Protein AF-A0A9D8J1S7-F1 (afdb_monomer_lite)

Foldseek 3Di:
DDDDDDDDDDPPPPPVVVVVVVVVPPPDPDPPPPPDPDDLVVLLVVLVVLLVVLVVVVVVPDPDPVVVVVSLVSLVVSLVVLVVLLVVLVVVLVVLVVVLVVLPDADDVPDDHDDPVSVVSNVVSVVSNVVSVVSNVSSVVSNVSSVVVVVD

pLDDT: mean 82.78, std 19.94, range [38.59, 98.31]

Sequence (152 aa):
MPGSGWSNGAGAAIRRFLFALCLAAALLPGTVAADAPEAPAQAVVRWNASLDAAERKLEGGIDDSALLDSLWVEIDQARQEAVVTVEEVTAKSKEIRRLLGALGPKPGAGELPEPADVEAQRRRLEQTLATAESLLKQANLVVERSDGVRVA

Structure (mmCIF, N/CA/C/O backbone):
data_AF-A0A9D8J1S7-F1
#
_entry.id   AF-A0A9D8J1S7-F1
#
loop_
_atom_site.group_PDB
_atom_site.id
_atom_site.type_symbol
_atom_site.label_atom_id
_atom_site.label_alt_id
_atom_site.label_comp_id
_atom_site.label_asym_id
_atom_site.label_entity_id
_atom_site.label_seq_id
_atom_site.pdbx_PDB_ins_code
_atom_site.Cartn_x
_atom_site.Cartn_y
_atom_site.Cartn_z
_atom_site.occupancy
_atom_site.B_iso_or_equiv
_atom_site.auth_seq_id
_atom_site.auth_comp_id
_atom_site.auth_asym_id
_atom_site.auth_atom_id
_atom_site.pdbx_PDB_model_num
ATOM 1 N N . MET A 1 1 ? 68.490 -28.066 60.430 1.00 39.12 1 MET A N 1
ATOM 2 C CA . MET A 1 1 ? 69.010 -27.046 59.488 1.00 39.12 1 MET A CA 1
ATOM 3 C C . MET A 1 1 ? 69.464 -27.747 58.218 1.00 39.12 1 MET A C 1
ATOM 5 O O . MET A 1 1 ? 69.939 -28.866 58.370 1.00 39.12 1 MET A O 1
ATOM 9 N N . PRO A 1 2 ? 69.550 -27.082 57.055 1.00 52.50 2 PRO A N 1
ATOM 10 C CA . PRO A 1 2 ? 68.628 -26.222 56.290 1.00 52.50 2 PRO A CA 1
ATOM 11 C C . PRO A 1 2 ? 68.187 -27.023 55.018 1.00 52.50 2 PRO A C 1
ATOM 13 O O . PRO A 1 2 ? 68.404 -28.222 54.974 1.00 52.50 2 PRO A O 1
ATOM 16 N N . GLY A 1 3 ? 67.540 -26.547 53.956 1.00 38.59 3 GLY A N 1
ATOM 17 C CA . GLY A 1 3 ? 67.254 -25.215 53.460 1.00 38.59 3 GLY A CA 1
ATOM 18 C C . GLY A 1 3 ? 66.397 -25.294 52.187 1.00 38.59 3 GLY A C 1
ATOM 19 O O . GLY A 1 3 ? 66.259 -26.331 51.546 1.00 38.59 3 GLY A O 1
ATOM 20 N N . SER A 1 4 ? 65.811 -24.144 51.891 1.00 56.28 4 SER A N 1
ATOM 21 C CA . SER A 1 4 ? 64.984 -23.742 50.755 1.00 56.28 4 SER A CA 1
ATOM 22 C C . SER A 1 4 ? 65.521 -24.067 49.357 1.00 56.28 4 SER A C 1
ATOM 24 O O . SER A 1 4 ? 66.713 -23.930 49.099 1.00 56.28 4 SER A O 1
ATOM 26 N N . GLY A 1 5 ? 64.596 -24.283 48.417 1.00 46.94 5 GLY A N 1
ATOM 27 C CA . GLY A 1 5 ? 64.844 -24.178 46.980 1.00 46.94 5 GLY A CA 1
ATOM 28 C C . GLY A 1 5 ? 63.545 -23.942 46.212 1.00 46.94 5 GLY A C 1
ATOM 29 O O . GLY A 1 5 ? 62.842 -24.883 45.866 1.00 46.94 5 GLY A O 1
ATOM 30 N N . TRP A 1 6 ? 63.210 -22.673 45.984 1.00 47.03 6 TRP A N 1
ATOM 31 C CA . TRP A 1 6 ? 62.170 -22.255 45.046 1.00 47.03 6 TRP A CA 1
ATOM 32 C C . TRP A 1 6 ? 62.630 -22.543 43.611 1.00 47.03 6 TRP A C 1
ATOM 34 O O . TRP A 1 6 ? 63.760 -22.213 43.264 1.00 47.03 6 TRP A O 1
ATOM 44 N N . SER A 1 7 ? 61.746 -23.035 42.742 1.00 55.62 7 SER A N 1
ATOM 45 C CA . SER A 1 7 ? 61.790 -22.642 41.329 1.00 55.62 7 SER A CA 1
ATOM 46 C C . SER A 1 7 ? 60.405 -22.726 40.690 1.00 55.62 7 SER A C 1
ATOM 48 O O . SER A 1 7 ? 59.728 -23.750 40.683 1.00 55.62 7 SER A O 1
ATOM 50 N N . ASN A 1 8 ? 59.984 -21.561 40.210 1.00 52.81 8 ASN A N 1
ATOM 51 C CA . ASN A 1 8 ? 58.791 -21.304 39.427 1.00 52.81 8 ASN A CA 1
ATOM 52 C C . ASN A 1 8 ? 59.022 -21.775 37.989 1.00 52.81 8 ASN A C 1
ATOM 54 O O . ASN A 1 8 ? 60.066 -21.461 37.419 1.00 52.81 8 ASN A O 1
ATOM 58 N N . GLY A 1 9 ? 58.038 -22.416 37.357 1.00 52.06 9 GLY A N 1
ATOM 59 C CA . GLY A 1 9 ? 58.145 -22.668 35.921 1.00 52.06 9 GLY A CA 1
ATOM 60 C C . GLY A 1 9 ? 57.114 -23.615 35.332 1.00 52.06 9 GLY A C 1
ATOM 61 O O . GLY A 1 9 ? 57.489 -24.681 34.874 1.00 52.06 9 GLY A O 1
ATOM 62 N N . ALA A 1 10 ? 55.834 -23.231 35.290 1.00 48.91 10 ALA A N 1
ATOM 63 C CA . ALA A 1 10 ? 54.884 -23.865 34.356 1.00 48.91 10 ALA A CA 1
ATOM 64 C C . ALA A 1 10 ? 53.614 -23.044 34.044 1.00 48.91 10 ALA A C 1
ATOM 66 O O . ALA A 1 10 ? 52.747 -23.508 33.312 1.00 48.91 10 ALA A O 1
ATOM 67 N N . GLY A 1 11 ? 53.470 -21.813 34.549 1.00 44.31 11 GLY A N 1
ATOM 68 C CA . GLY A 1 11 ? 52.245 -21.013 34.373 1.00 44.31 11 GLY A CA 1
ATOM 69 C C . GLY A 1 11 ? 52.121 -20.244 33.048 1.00 44.31 11 GLY A C 1
ATOM 70 O O . GLY A 1 11 ? 51.184 -19.467 32.888 1.00 44.31 11 GLY A O 1
ATOM 71 N N . ALA A 1 12 ? 53.061 -20.398 32.107 1.00 48.69 12 ALA A N 1
ATOM 72 C CA . ALA A 1 12 ? 53.184 -19.507 30.941 1.00 48.69 12 ALA A CA 1
ATOM 73 C C . ALA A 1 12 ? 52.912 -20.163 29.571 1.00 48.69 12 ALA A C 1
ATOM 75 O O . ALA A 1 12 ? 53.034 -19.492 28.543 1.00 48.69 12 ALA A O 1
ATOM 76 N N . ALA A 1 13 ? 52.541 -21.448 29.532 1.00 49.53 13 ALA A N 1
ATOM 77 C CA . ALA A 1 13 ? 52.288 -22.162 28.274 1.00 49.53 13 ALA A CA 1
ATOM 78 C C . ALA A 1 13 ? 50.796 -22.236 27.892 1.00 49.53 13 ALA A C 1
ATOM 80 O O . ALA A 1 13 ? 50.469 -22.230 26.711 1.00 49.53 13 ALA A O 1
ATOM 81 N N . ILE A 1 14 ? 49.875 -22.211 28.861 1.00 49.28 14 ILE A N 1
ATOM 82 C CA . ILE A 1 14 ? 48.434 -22.425 28.603 1.00 49.28 14 ILE A CA 1
ATOM 83 C C . ILE A 1 14 ? 47.693 -21.122 28.239 1.00 49.28 14 ILE A C 1
ATOM 85 O O . ILE A 1 14 ? 46.600 -21.143 27.684 1.00 49.28 14 ILE A O 1
ATOM 89 N N . ARG A 1 15 ? 48.309 -19.955 28.462 1.00 44.31 15 ARG A N 1
ATOM 90 C CA . ARG A 1 15 ? 47.669 -18.643 28.246 1.00 44.31 15 ARG A CA 1
ATOM 91 C C . ARG A 1 15 ? 47.932 -18.017 26.870 1.00 44.31 15 ARG A C 1
ATOM 93 O O . ARG A 1 15 ? 47.358 -16.981 26.557 1.00 44.31 15 ARG A O 1
ATOM 100 N N . ARG A 1 16 ? 48.785 -18.634 26.041 1.00 47.00 16 ARG A N 1
ATOM 101 C CA . ARG A 1 16 ? 49.137 -18.132 24.697 1.00 47.00 16 ARG A CA 1
ATOM 102 C C . ARG A 1 16 ? 48.279 -18.705 23.568 1.00 47.00 16 ARG A C 1
ATOM 104 O O . ARG A 1 16 ? 48.310 -18.165 22.471 1.00 47.00 16 ARG A O 1
ATOM 111 N N . PHE A 1 17 ? 47.473 -19.733 23.835 1.00 41.19 17 PHE A N 1
ATOM 112 C CA . PHE A 1 17 ? 46.636 -20.362 22.806 1.00 41.19 17 PHE A CA 1
ATOM 113 C C . PHE A 1 17 ? 45.238 -19.730 22.659 1.00 41.19 17 PHE A C 1
ATOM 115 O O . PHE A 1 17 ? 44.581 -19.929 21.646 1.00 41.19 17 PHE A O 1
ATOM 122 N N . LEU A 1 18 ? 44.799 -18.906 23.621 1.00 47.28 18 LEU A N 1
ATOM 123 C CA . LEU A 1 18 ? 43.496 -18.217 23.578 1.00 47.28 18 LEU A CA 1
ATOM 124 C C . LEU A 1 18 ? 43.544 -16.798 22.988 1.00 47.28 18 LEU A C 1
ATOM 126 O O . LEU A 1 18 ? 42.498 -16.202 22.765 1.00 47.28 18 LEU A O 1
ATOM 130 N N . PHE A 1 19 ? 44.731 -16.257 22.699 1.00 42.28 19 PHE A N 1
ATOM 131 C CA . PHE A 1 19 ? 44.860 -14.923 22.092 1.00 42.28 19 PHE A CA 1
ATOM 132 C C . PHE A 1 19 ? 45.046 -14.958 20.567 1.00 42.28 19 PHE A C 1
ATOM 134 O O . PHE A 1 19 ? 44.824 -13.954 19.900 1.00 42.28 19 PHE A O 1
ATOM 141 N N . ALA A 1 20 ? 45.393 -16.119 20.000 1.00 44.16 20 ALA A N 1
ATOM 142 C CA . ALA A 1 20 ? 45.527 -16.295 18.553 1.00 44.16 20 ALA A CA 1
ATOM 143 C C . ALA A 1 20 ? 44.192 -16.606 17.847 1.00 44.16 20 ALA A C 1
ATOM 145 O O . ALA A 1 20 ? 44.104 -16.450 16.634 1.00 44.16 20 ALA A O 1
ATOM 146 N N . LEU A 1 21 ? 43.141 -16.990 18.585 1.00 44.84 21 LEU A N 1
ATOM 147 C CA . LEU A 1 21 ? 41.816 -17.253 18.004 1.00 44.84 21 LEU A CA 1
ATOM 148 C C . LEU A 1 21 ? 40.939 -15.989 17.907 1.00 44.84 21 LEU A C 1
ATOM 150 O O . LEU A 1 21 ? 40.064 -15.919 17.053 1.00 44.84 21 LEU A O 1
ATOM 154 N N . CYS A 1 22 ? 41.208 -14.953 18.711 1.00 41.56 22 CYS A N 1
ATOM 155 C CA . CYS A 1 22 ? 40.471 -13.682 18.641 1.00 41.56 22 CYS A CA 1
ATOM 156 C C . CYS A 1 22 ? 41.023 -12.690 17.604 1.00 41.56 22 CYS A C 1
ATOM 158 O O . CYS A 1 22 ? 40.377 -11.682 17.338 1.00 41.56 22 CYS A O 1
ATOM 160 N N . LEU A 1 23 ? 42.189 -12.952 17.003 1.00 45.12 23 LEU A N 1
ATOM 161 C CA . LEU A 1 23 ? 42.816 -12.028 16.046 1.00 45.12 23 LEU A CA 1
ATOM 162 C C . LEU A 1 23 ? 42.654 -12.448 14.573 1.00 45.12 23 LEU A C 1
ATOM 164 O O . LEU A 1 23 ? 43.172 -11.779 13.687 1.00 45.12 23 LEU A O 1
ATOM 168 N N . ALA A 1 24 ? 41.911 -13.526 14.307 1.00 43.06 24 ALA A N 1
ATOM 169 C CA . ALA A 1 24 ? 41.586 -13.994 12.955 1.00 43.06 24 ALA A CA 1
ATOM 170 C C . ALA A 1 24 ? 40.142 -13.663 12.519 1.00 43.06 24 ALA A C 1
ATOM 172 O O . ALA A 1 24 ? 39.713 -14.087 11.452 1.00 43.06 24 ALA A O 1
ATOM 173 N N . ALA A 1 25 ? 39.391 -12.893 13.317 1.00 46.56 25 ALA A N 1
ATOM 174 C CA . ALA A 1 25 ? 38.015 -12.484 13.006 1.00 46.56 25 ALA A CA 1
ATOM 175 C C . ALA A 1 25 ? 37.898 -11.041 12.461 1.00 46.56 25 ALA A C 1
ATOM 177 O O . ALA A 1 25 ? 36.794 -10.526 12.322 1.00 46.56 25 ALA A O 1
ATOM 178 N N . ALA A 1 26 ? 39.018 -10.377 12.150 1.00 48.03 26 ALA A N 1
ATOM 179 C CA . ALA A 1 26 ? 39.052 -8.970 11.726 1.00 48.03 26 ALA A CA 1
ATOM 180 C C . ALA A 1 26 ? 39.205 -8.762 10.202 1.00 48.03 26 ALA A C 1
ATOM 182 O O . ALA A 1 26 ? 39.577 -7.677 9.765 1.00 48.03 26 ALA A O 1
ATOM 183 N N . LEU A 1 27 ? 38.936 -9.788 9.387 1.00 50.66 27 LEU A N 1
ATOM 184 C CA . LEU A 1 27 ? 39.058 -9.740 7.920 1.00 50.66 27 LEU A CA 1
ATOM 185 C C . LEU A 1 27 ? 37.830 -10.339 7.212 1.00 50.66 27 LEU A C 1
ATOM 187 O O . LEU A 1 27 ? 37.958 -11.022 6.200 1.00 50.66 27 LEU A O 1
ATOM 191 N N . LEU A 1 28 ? 36.628 -10.076 7.733 1.00 44.66 28 LEU A N 1
ATOM 192 C CA . LEU A 1 28 ? 35.395 -10.258 6.965 1.00 44.66 28 LEU A CA 1
ATOM 193 C C . LEU A 1 28 ? 34.997 -8.908 6.345 1.00 44.66 28 LEU A C 1
ATOM 195 O O . LEU A 1 28 ? 34.495 -8.038 7.060 1.00 44.66 28 LEU A O 1
ATOM 199 N N . PRO A 1 29 ? 35.244 -8.690 5.041 1.00 50.41 29 PRO A N 1
ATOM 200 C CA . PRO A 1 29 ? 34.638 -7.587 4.318 1.00 50.41 29 PRO A CA 1
ATOM 201 C C . PRO A 1 29 ? 33.136 -7.855 4.178 1.00 50.41 29 PRO A C 1
ATOM 203 O O . PRO A 1 29 ? 32.726 -8.935 3.762 1.00 50.41 29 PRO A O 1
ATOM 206 N N . GLY A 1 30 ? 32.326 -6.851 4.503 1.00 48.91 30 GLY A N 1
ATOM 207 C CA . GLY A 1 30 ? 30.902 -6.843 4.189 1.00 48.91 30 GLY A CA 1
ATOM 208 C C . GLY A 1 30 ? 30.031 -7.492 5.255 1.00 48.91 30 GLY A C 1
ATOM 209 O O . GLY A 1 30 ? 29.531 -8.601 5.092 1.00 48.91 30 GLY A O 1
ATOM 210 N N . THR A 1 31 ? 29.713 -6.732 6.300 1.00 48.03 31 THR A N 1
ATOM 211 C CA . THR A 1 31 ? 28.351 -6.806 6.822 1.00 48.03 31 THR A CA 1
ATOM 212 C C . THR A 1 31 ? 27.433 -6.371 5.680 1.00 48.03 31 THR A C 1
ATOM 214 O O . THR A 1 31 ? 27.275 -5.175 5.436 1.00 48.03 31 THR A O 1
ATOM 217 N N . VAL A 1 32 ? 26.885 -7.328 4.930 1.00 52.19 32 VAL A N 1
ATOM 218 C CA . VAL A 1 32 ? 25.654 -7.105 4.169 1.00 52.19 32 VAL A CA 1
ATOM 219 C C . VAL A 1 32 ? 24.633 -6.658 5.204 1.00 52.19 32 VAL A C 1
ATOM 221 O O . VAL A 1 32 ? 24.162 -7.460 6.010 1.00 52.19 32 VAL A O 1
ATOM 224 N N . ALA A 1 33 ? 24.390 -5.350 5.269 1.00 48.91 33 ALA A N 1
ATOM 225 C CA . ALA A 1 33 ? 23.229 -4.840 5.961 1.00 48.91 33 ALA A CA 1
ATOM 226 C C . ALA A 1 33 ? 22.050 -5.500 5.250 1.00 48.91 33 ALA A C 1
ATOM 228 O O . ALA A 1 33 ? 21.830 -5.249 4.069 1.00 48.91 33 ALA A O 1
ATOM 229 N N . ALA A 1 34 ? 21.386 -6.441 5.920 1.00 53.03 34 ALA A N 1
ATOM 230 C CA . ALA A 1 34 ? 20.116 -6.941 5.434 1.00 53.03 34 ALA A CA 1
ATOM 231 C C . ALA A 1 34 ? 19.223 -5.708 5.289 1.00 53.03 34 ALA A C 1
ATOM 233 O O . ALA A 1 34 ? 18.962 -5.041 6.294 1.00 53.03 34 ALA A O 1
ATOM 234 N N . ASP A 1 35 ? 18.861 -5.361 4.052 1.00 59.69 35 ASP A N 1
ATOM 235 C CA . ASP A 1 35 ? 17.956 -4.252 3.789 1.00 59.69 35 ASP A CA 1
ATOM 236 C C . ASP A 1 35 ? 16.714 -4.473 4.649 1.00 59.69 35 ASP A C 1
ATOM 238 O O . ASP A 1 35 ? 16.032 -5.499 4.555 1.00 59.69 35 ASP A O 1
ATOM 242 N N . ALA A 1 36 ? 16.483 -3.548 5.582 1.00 69.12 36 ALA A N 1
ATOM 243 C CA . ALA A 1 36 ? 15.271 -3.572 6.373 1.00 69.12 36 ALA A CA 1
ATOM 244 C C . ALA A 1 36 ? 14.084 -3.499 5.400 1.00 69.12 36 ALA A C 1
ATOM 246 O O . ALA A 1 36 ? 14.168 -2.761 4.415 1.00 69.12 36 ALA A O 1
ATOM 247 N N . PRO A 1 37 ? 12.991 -4.243 5.649 1.00 71.31 37 PRO A N 1
ATOM 248 C CA . PRO A 1 37 ? 11.846 -4.236 4.753 1.00 71.31 37 PRO A CA 1
ATOM 249 C C . PRO A 1 37 ? 11.370 -2.799 4.522 1.00 71.31 37 PRO A C 1
ATOM 251 O O .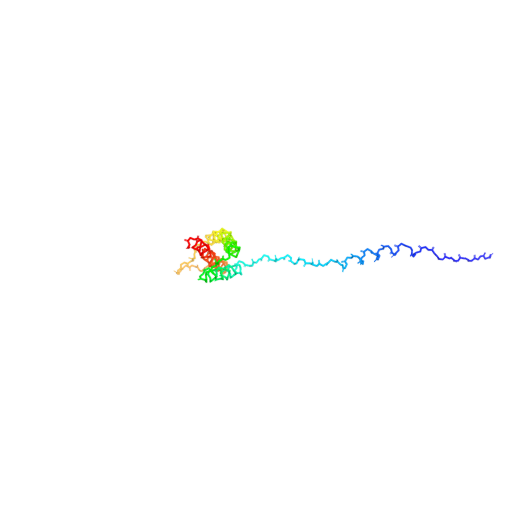 PRO A 1 37 ? 11.096 -2.062 5.474 1.00 71.31 37 PRO A O 1
ATOM 254 N N . GLU A 1 38 ? 11.323 -2.409 3.247 1.00 83.19 38 GLU A N 1
ATOM 255 C CA . GLU A 1 38 ? 10.915 -1.078 2.806 1.00 83.19 38 GLU A CA 1
ATOM 256 C C . GLU A 1 38 ? 9.502 -0.766 3.322 1.00 83.19 38 GLU A C 1
ATOM 258 O O . GLU A 1 38 ? 8.598 -1.607 3.288 1.00 83.19 38 GLU A O 1
ATOM 263 N N . ALA A 1 39 ? 9.289 0.456 3.818 1.00 86.88 39 ALA A N 1
ATOM 264 C CA . ALA A 1 39 ? 7.954 0.875 4.225 1.00 86.88 39 ALA A CA 1
ATOM 265 C C . ALA A 1 39 ? 7.038 0.951 2.985 1.00 86.88 39 ALA A C 1
ATOM 267 O O . ALA A 1 39 ? 7.448 1.531 1.980 1.00 86.88 39 ALA A O 1
ATOM 268 N N . PRO A 1 40 ? 5.773 0.494 3.042 1.00 85.62 40 PRO A N 1
ATOM 269 C CA . PRO A 1 40 ? 4.916 0.427 1.851 1.00 85.62 40 PRO A CA 1
ATOM 270 C C . PRO A 1 40 ? 4.744 1.756 1.101 1.00 85.62 40 PRO A C 1
ATOM 272 O O . PRO A 1 40 ? 4.644 1.782 -0.120 1.00 85.62 40 PRO A O 1
ATOM 275 N N . ALA A 1 41 ? 4.746 2.881 1.823 1.00 87.62 41 ALA A N 1
ATOM 276 C CA . ALA A 1 41 ? 4.676 4.206 1.209 1.00 87.62 41 ALA A CA 1
ATOM 277 C C . ALA A 1 41 ? 5.930 4.556 0.383 1.00 87.62 41 ALA A C 1
ATOM 279 O O . ALA A 1 41 ? 5.820 5.254 -0.618 1.00 87.62 41 ALA A O 1
ATOM 280 N N . GLN A 1 42 ? 7.110 4.078 0.787 1.00 91.38 42 GLN A N 1
ATOM 281 C CA . GLN A 1 42 ? 8.356 4.273 0.039 1.00 91.38 42 GLN A CA 1
ATOM 282 C C . GLN A 1 42 ? 8.369 3.399 -1.217 1.00 91.38 42 GLN A C 1
ATOM 284 O O . GLN A 1 42 ? 8.680 3.904 -2.295 1.00 91.38 42 GLN A O 1
ATOM 289 N N . ALA A 1 43 ? 7.882 2.158 -1.099 1.00 91.69 43 ALA A N 1
ATOM 290 C CA . ALA A 1 43 ? 7.776 1.241 -2.229 1.00 91.69 43 ALA A CA 1
ATOM 291 C C . ALA A 1 43 ? 6.917 1.836 -3.356 1.00 91.69 43 ALA A C 1
ATOM 293 O O . ALA A 1 43 ? 7.323 1.845 -4.513 1.00 91.69 43 ALA A O 1
ATOM 294 N N . VAL A 1 44 ? 5.789 2.469 -3.013 1.00 92.25 44 VAL A N 1
ATOM 295 C CA . VAL A 1 44 ? 4.947 3.185 -3.986 1.00 92.25 44 VAL A CA 1
ATOM 296 C C . VAL A 1 44 ? 5.683 4.330 -4.683 1.00 92.25 44 VAL A C 1
ATOM 298 O O . VAL A 1 44 ? 5.525 4.512 -5.891 1.00 92.25 44 VAL A O 1
ATOM 301 N N . VAL A 1 45 ? 6.475 5.119 -3.954 1.00 93.62 45 VAL A N 1
ATOM 302 C CA . VAL A 1 45 ? 7.268 6.203 -4.557 1.00 93.62 45 VAL A CA 1
ATOM 303 C C . VAL A 1 45 ? 8.280 5.625 -5.545 1.00 93.62 45 VAL A C 1
ATOM 305 O O . VAL A 1 45 ? 8.395 6.127 -6.664 1.00 93.62 45 VAL A O 1
ATOM 308 N N . ARG A 1 46 ? 8.962 4.539 -5.168 1.00 95.00 46 ARG A N 1
ATOM 309 C CA . ARG A 1 46 ? 9.909 3.831 -6.034 1.00 95.00 46 ARG A CA 1
ATOM 310 C C . ARG A 1 46 ? 9.234 3.274 -7.287 1.00 95.00 46 ARG A C 1
ATOM 312 O O . ARG A 1 46 ? 9.753 3.489 -8.379 1.00 95.00 46 ARG A O 1
ATOM 319 N N . TRP A 1 47 ? 8.088 2.605 -7.162 1.00 95.75 47 TRP A N 1
ATOM 320 C CA . TRP A 1 47 ? 7.364 2.056 -8.314 1.00 95.75 47 TRP A CA 1
ATOM 321 C C . TRP A 1 47 ? 6.933 3.144 -9.289 1.00 95.75 47 TRP A C 1
ATOM 323 O O . TRP A 1 47 ? 7.164 3.007 -10.484 1.00 95.75 47 TRP A O 1
ATOM 333 N N . ASN A 1 48 ? 6.372 4.249 -8.788 1.00 93.62 48 ASN A N 1
ATOM 334 C CA . ASN A 1 48 ? 5.985 5.367 -9.648 1.00 93.62 48 ASN A CA 1
ATOM 335 C C . ASN A 1 48 ? 7.194 5.974 -10.363 1.00 93.62 48 ASN A C 1
ATOM 337 O O . ASN A 1 48 ? 7.121 6.224 -11.559 1.00 93.62 48 ASN A O 1
ATOM 341 N N . ALA A 1 49 ? 8.318 6.156 -9.667 1.00 93.81 49 ALA A N 1
ATOM 342 C CA . ALA A 1 49 ? 9.536 6.666 -10.291 1.00 93.81 49 ALA A CA 1
ATOM 343 C C . ALA A 1 49 ? 10.091 5.714 -11.367 1.00 93.81 49 ALA 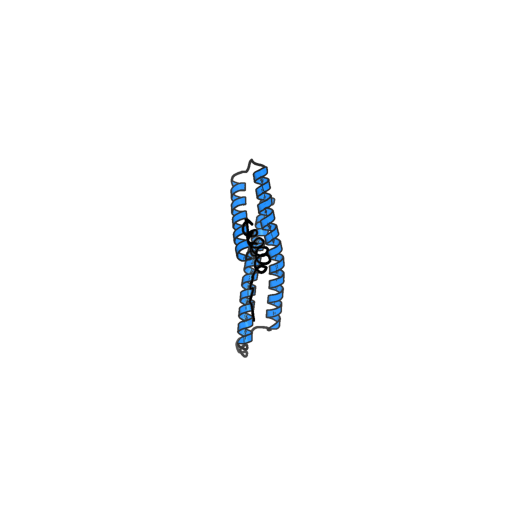A C 1
ATOM 345 O O . ALA A 1 49 ? 10.563 6.178 -12.404 1.00 93.81 49 ALA A O 1
ATOM 346 N N . SER A 1 50 ? 10.026 4.399 -11.134 1.00 91.56 50 SER A N 1
ATOM 347 C CA . SER A 1 50 ? 10.433 3.382 -12.110 1.00 91.56 50 SER A CA 1
ATOM 348 C C . SER A 1 50 ? 9.523 3.394 -13.340 1.00 91.56 50 SER A C 1
ATOM 350 O O . SER A 1 50 ? 10.031 3.453 -14.458 1.00 91.56 50 SER A O 1
ATOM 352 N N . LEU A 1 51 ? 8.202 3.454 -13.148 1.00 93.94 51 LEU A N 1
ATOM 353 C CA . LEU A 1 51 ? 7.238 3.552 -14.246 1.00 93.94 51 LEU A CA 1
ATOM 354 C C . LEU A 1 51 ? 7.402 4.844 -15.048 1.00 93.94 51 LEU A C 1
ATOM 356 O O . LEU A 1 51 ? 7.510 4.782 -16.267 1.00 93.94 51 LEU A O 1
ATOM 360 N N . ASP A 1 52 ? 7.526 5.996 -14.385 1.00 94.19 52 ASP A N 1
ATOM 361 C CA . ASP A 1 52 ? 7.768 7.280 -15.052 1.00 94.19 52 ASP A CA 1
ATOM 362 C C . ASP A 1 52 ? 9.062 7.252 -15.884 1.00 94.19 52 ASP A C 1
ATOM 364 O O . ASP A 1 52 ? 9.142 7.842 -16.962 1.00 94.19 52 ASP A O 1
ATOM 368 N N . ALA A 1 53 ? 10.112 6.601 -15.377 1.00 91.38 53 ALA A N 1
ATOM 369 C CA . ALA A 1 53 ? 11.373 6.468 -16.094 1.00 91.38 53 ALA A CA 1
ATOM 370 C C . ALA A 1 53 ? 11.257 5.514 -17.291 1.00 91.38 53 ALA A C 1
ATOM 372 O O . ALA A 1 53 ? 11.839 5.796 -18.341 1.00 91.38 53 ALA A O 1
ATOM 373 N N . ALA A 1 54 ? 10.527 4.407 -17.146 1.00 90.94 54 ALA A N 1
ATOM 374 C CA . ALA A 1 54 ? 10.316 3.436 -18.211 1.00 90.94 54 ALA A CA 1
ATOM 375 C C . ALA A 1 54 ? 9.442 4.010 -19.336 1.00 90.94 54 ALA A C 1
ATOM 377 O O . ALA A 1 54 ? 9.835 3.939 -20.498 1.00 90.94 54 ALA A O 1
ATOM 378 N N . GLU A 1 55 ? 8.333 4.672 -18.999 1.00 91.19 55 GLU A N 1
ATOM 379 C CA . GLU A 1 55 ? 7.442 5.343 -19.956 1.00 91.19 55 GLU A CA 1
ATOM 380 C C . GLU A 1 55 ? 8.204 6.376 -20.799 1.00 91.19 55 GLU A C 1
ATOM 382 O O . GLU A 1 55 ? 8.166 6.319 -22.025 1.00 91.19 55 GLU A O 1
ATOM 387 N N . ARG A 1 56 ? 9.008 7.248 -20.171 1.00 91.75 56 ARG A N 1
ATOM 388 C CA . ARG A 1 56 ? 9.821 8.239 -20.907 1.00 91.75 56 ARG A CA 1
ATOM 389 C C . ARG A 1 56 ? 10.831 7.605 -21.861 1.00 91.75 56 ARG A C 1
ATOM 391 O O . ARG A 1 56 ? 11.114 8.166 -22.916 1.00 91.75 56 ARG A O 1
ATOM 398 N N . LYS A 1 57 ? 11.426 6.471 -21.480 1.00 90.75 57 LYS A N 1
ATOM 399 C CA . LYS A 1 57 ? 12.368 5.753 -22.350 1.00 90.75 57 LYS A CA 1
ATOM 400 C C . LYS A 1 57 ? 11.641 5.139 -23.545 1.00 90.75 57 LYS A C 1
ATOM 402 O O . LYS A 1 57 ? 12.156 5.219 -24.653 1.00 90.75 57 LYS A O 1
ATOM 407 N N . LEU A 1 58 ? 10.453 4.575 -23.327 1.00 89.75 58 LEU A N 1
ATOM 408 C CA . LEU A 1 58 ? 9.623 3.997 -24.385 1.00 89.75 58 LEU A CA 1
ATOM 409 C C . LEU A 1 58 ? 9.136 5.066 -25.375 1.00 89.75 58 LEU A C 1
ATOM 411 O O . LEU A 1 58 ? 9.240 4.863 -26.581 1.00 89.75 58 LEU A O 1
ATOM 415 N N . GLU A 1 59 ? 8.699 6.231 -24.888 1.00 90.06 59 GLU A N 1
ATOM 416 C CA . GLU A 1 59 ? 8.315 7.378 -25.729 1.00 90.06 59 GLU A CA 1
ATOM 417 C C . GLU A 1 59 ? 9.470 7.893 -26.601 1.00 90.06 59 GLU A C 1
ATOM 419 O O . GLU A 1 59 ? 9.252 8.358 -27.719 1.00 90.06 59 GLU A O 1
ATOM 424 N N . GLY A 1 60 ? 10.706 7.803 -26.099 1.00 89.00 60 GLY A N 1
ATOM 425 C CA . GLY A 1 60 ? 11.913 8.195 -26.827 1.00 89.00 60 GLY A CA 1
ATOM 426 C C . GLY A 1 60 ? 12.298 7.256 -27.975 1.00 89.00 60 GLY A C 1
ATOM 427 O O . GLY A 1 60 ? 13.152 7.628 -28.780 1.00 89.00 60 GLY A O 1
ATOM 428 N N . GLY A 1 61 ? 11.671 6.079 -28.066 1.00 85.88 61 GLY A N 1
ATOM 429 C CA . GLY A 1 61 ? 12.041 5.014 -28.994 1.00 85.88 61 GLY A CA 1
ATOM 430 C C . GLY A 1 61 ? 13.266 4.236 -28.509 1.00 85.88 61 GLY A C 1
ATOM 431 O O . GLY A 1 61 ? 14.293 4.812 -28.145 1.00 85.88 61 GLY A O 1
ATOM 432 N N . ILE A 1 62 ? 13.160 2.906 -28.495 1.00 88.94 62 ILE A N 1
ATOM 433 C CA . ILE A 1 62 ? 14.232 2.009 -28.056 1.00 88.94 62 ILE A CA 1
ATOM 434 C C . ILE A 1 62 ? 14.541 1.021 -29.174 1.00 88.94 62 ILE A C 1
ATOM 436 O O . ILE A 1 62 ? 13.751 0.122 -29.448 1.00 88.94 62 ILE A O 1
ATOM 440 N N . ASP A 1 63 ? 15.719 1.171 -29.775 1.00 90.38 63 ASP A N 1
ATOM 441 C CA . ASP A 1 63 ? 16.209 0.266 -30.823 1.00 90.38 63 ASP A CA 1
ATOM 442 C C . ASP A 1 63 ? 17.000 -0.926 -30.249 1.00 90.38 63 ASP A C 1
ATOM 444 O O . ASP A 1 63 ? 17.226 -1.927 -30.929 1.00 90.38 63 ASP A O 1
ATOM 448 N N . ASP A 1 64 ? 17.433 -0.824 -28.989 1.00 94.44 64 ASP A N 1
ATOM 449 C CA . ASP A 1 64 ? 18.176 -1.869 -28.286 1.00 94.44 64 ASP A CA 1
ATOM 450 C C . ASP A 1 64 ? 17.212 -2.845 -27.597 1.00 94.44 64 ASP A C 1
ATOM 452 O O . ASP A 1 64 ? 16.576 -2.521 -26.589 1.00 94.44 64 ASP A O 1
ATOM 456 N N . SER A 1 65 ? 17.132 -4.069 -28.122 1.00 91.06 65 SER A N 1
ATOM 457 C CA . SER A 1 65 ? 16.263 -5.115 -27.581 1.00 91.06 65 SER A CA 1
ATOM 458 C C . SER A 1 65 ? 16.622 -5.518 -26.149 1.00 91.06 65 SER A C 1
ATOM 460 O O . SER A 1 65 ? 15.728 -5.825 -25.371 1.00 91.06 65 SER A O 1
ATOM 462 N N . ALA A 1 66 ? 17.904 -5.493 -25.769 1.00 93.44 66 ALA A N 1
ATOM 463 C CA . ALA A 1 66 ? 18.316 -5.841 -24.410 1.00 93.44 66 ALA A CA 1
ATOM 464 C C . ALA A 1 66 ? 17.895 -4.757 -23.409 1.00 93.44 66 ALA A C 1
ATOM 466 O O . ALA A 1 66 ? 17.477 -5.066 -22.290 1.00 93.44 66 ALA A O 1
ATOM 467 N N . LEU A 1 67 ? 17.960 -3.486 -23.820 1.00 91.19 67 LEU A N 1
ATOM 468 C CA . LEU A 1 67 ? 17.433 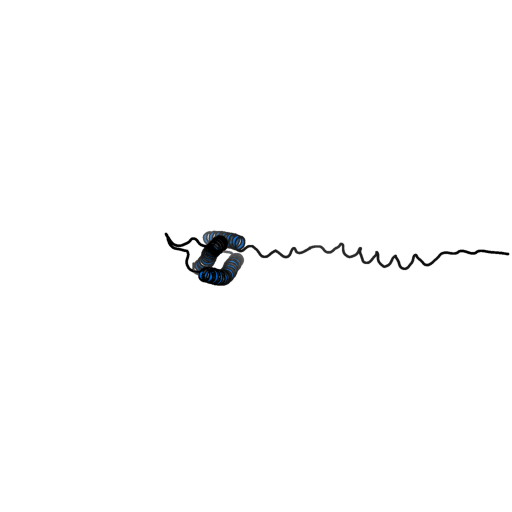-2.384 -23.021 1.00 91.19 67 LEU A CA 1
ATOM 469 C C . LEU A 1 67 ? 15.912 -2.500 -22.875 1.00 91.19 67 LEU A C 1
ATOM 471 O O . LEU A 1 67 ? 15.398 -2.353 -21.767 1.00 91.19 67 LEU A O 1
ATOM 475 N N . LEU A 1 68 ? 15.204 -2.806 -23.961 1.00 93.06 68 LEU A N 1
ATOM 476 C CA . LEU A 1 68 ? 13.758 -3.008 -23.934 1.00 93.06 68 LEU A CA 1
ATOM 477 C C . LEU A 1 68 ? 13.358 -4.151 -22.985 1.00 93.06 68 LEU A C 1
ATOM 479 O O . LEU A 1 68 ? 12.507 -3.954 -22.119 1.00 93.06 68 LEU A O 1
ATOM 483 N N . ASP A 1 69 ? 14.024 -5.304 -23.077 1.00 93.56 69 ASP A N 1
ATOM 484 C CA . ASP A 1 69 ? 13.794 -6.443 -22.183 1.00 93.56 69 ASP A CA 1
ATOM 485 C C . ASP A 1 69 ? 14.032 -6.069 -20.713 1.00 93.56 69 ASP A C 1
ATOM 487 O O . ASP A 1 69 ? 13.245 -6.436 -19.840 1.00 93.56 69 ASP A O 1
ATOM 491 N N . SER A 1 70 ? 15.082 -5.290 -20.427 1.00 92.75 70 SER A N 1
ATOM 492 C CA . SER A 1 70 ? 15.369 -4.835 -19.062 1.00 92.75 70 SER A CA 1
ATOM 493 C C . SER A 1 70 ? 14.266 -3.938 -18.490 1.00 92.75 70 SER A C 1
ATOM 495 O O . SER A 1 70 ? 13.898 -4.089 -17.326 1.00 92.75 70 SER A O 1
ATOM 497 N N . LEU A 1 71 ? 13.668 -3.068 -19.312 1.00 93.56 71 LEU A N 1
ATOM 498 C CA . LEU A 1 71 ? 12.549 -2.227 -18.884 1.00 93.56 71 LEU A CA 1
ATOM 499 C C . LEU A 1 71 ? 11.299 -3.050 -18.605 1.00 93.56 71 LEU A C 1
ATOM 501 O O . LEU A 1 71 ? 10.592 -2.769 -17.639 1.00 93.56 71 LEU A O 1
ATOM 505 N N . TRP A 1 72 ? 11.042 -4.090 -19.399 1.00 94.75 72 TRP A N 1
ATOM 506 C CA . TRP A 1 72 ? 9.927 -4.990 -19.128 1.00 94.75 72 TRP A CA 1
ATOM 507 C C . TRP A 1 72 ? 10.089 -5.736 -17.811 1.00 94.75 72 TRP A C 1
ATOM 509 O O . TRP A 1 72 ? 9.109 -5.880 -17.082 1.00 94.75 72 TRP A O 1
ATOM 519 N N . VAL A 1 73 ? 11.312 -6.142 -17.467 1.00 94.88 73 VAL A N 1
ATOM 520 C CA . VAL A 1 73 ? 11.608 -6.736 -16.158 1.00 94.88 73 VAL A CA 1
ATOM 521 C C . VAL A 1 73 ? 11.346 -5.739 -15.024 1.00 94.88 73 VAL A C 1
ATOM 523 O O . VAL A 1 73 ? 10.706 -6.106 -14.040 1.00 94.88 73 VAL A O 1
ATOM 526 N N . GLU A 1 74 ? 11.778 -4.482 -15.160 1.00 93.56 74 GLU A N 1
ATOM 527 C CA . GLU A 1 74 ? 11.529 -3.437 -14.152 1.00 93.56 74 GLU A CA 1
ATOM 528 C C . GLU A 1 74 ? 10.025 -3.164 -13.959 1.00 93.56 74 GLU A C 1
ATOM 530 O O . GLU A 1 74 ? 9.536 -3.125 -12.825 1.00 93.56 74 GLU A O 1
ATOM 535 N N . ILE A 1 75 ? 9.272 -3.035 -15.058 1.00 95.19 75 ILE A N 1
ATOM 536 C CA . ILE A 1 75 ? 7.817 -2.812 -15.037 1.00 95.19 75 ILE A CA 1
ATOM 537 C C . ILE A 1 75 ? 7.091 -4.000 -14.394 1.00 95.19 75 ILE A C 1
ATOM 539 O O . ILE A 1 75 ? 6.201 -3.801 -13.560 1.00 95.19 75 ILE A O 1
ATOM 543 N N . ASP A 1 76 ? 7.470 -5.229 -14.752 1.00 95.56 76 ASP A N 1
ATOM 544 C CA . ASP A 1 76 ? 6.887 -6.449 -14.190 1.00 95.56 76 ASP A CA 1
ATOM 545 C C . ASP A 1 76 ? 7.173 -6.583 -12.699 1.00 95.56 76 ASP A C 1
ATOM 547 O O . ASP A 1 76 ? 6.296 -6.998 -11.938 1.00 95.56 76 ASP A O 1
ATOM 551 N N . GLN A 1 77 ? 8.380 -6.222 -12.268 1.00 94.88 77 GLN A N 1
ATOM 552 C CA . GLN A 1 77 ? 8.742 -6.241 -10.860 1.00 94.88 77 GLN A CA 1
ATOM 553 C C . GLN A 1 77 ? 7.884 -5.246 -10.067 1.00 94.88 77 GLN A C 1
ATOM 555 O O . GLN A 1 77 ? 7.263 -5.633 -9.075 1.00 94.88 77 GLN A O 1
ATOM 560 N N . ALA A 1 78 ? 7.779 -3.994 -10.525 1.00 94.69 78 ALA A N 1
ATOM 561 C CA . ALA A 1 78 ? 6.935 -2.985 -9.882 1.00 94.69 78 ALA A CA 1
ATOM 562 C C . ALA A 1 78 ? 5.467 -3.437 -9.805 1.00 94.69 78 ALA A C 1
ATOM 564 O O . ALA A 1 78 ? 4.818 -3.301 -8.766 1.00 94.69 78 ALA A O 1
ATOM 565 N N . ARG A 1 79 ? 4.961 -4.054 -10.878 1.00 96.81 79 ARG A N 1
ATOM 566 C CA . ARG A 1 79 ? 3.612 -4.623 -10.931 1.00 96.81 79 ARG A CA 1
ATOM 567 C C . ARG A 1 79 ? 3.408 -5.727 -9.897 1.00 96.81 79 ARG A C 1
ATOM 569 O O . ARG A 1 79 ? 2.407 -5.715 -9.185 1.00 96.81 79 ARG A O 1
ATOM 576 N N . GLN A 1 80 ? 4.314 -6.701 -9.829 1.00 96.69 80 GLN A N 1
ATOM 577 C CA . GLN A 1 80 ? 4.198 -7.836 -8.907 1.00 96.69 80 GLN A CA 1
ATOM 578 C C . GLN A 1 80 ? 4.213 -7.373 -7.449 1.00 96.69 80 GLN A C 1
ATOM 580 O O . GLN A 1 80 ? 3.363 -7.787 -6.661 1.00 96.69 80 GLN A O 1
ATOM 585 N N . GLU A 1 81 ? 5.128 -6.470 -7.103 1.00 95.38 81 GLU A N 1
ATOM 586 C CA . GLU A 1 81 ? 5.218 -5.904 -5.757 1.00 95.38 81 GLU A CA 1
ATOM 587 C C . GLU A 1 81 ? 3.951 -5.104 -5.387 1.00 95.38 81 GLU A C 1
ATOM 589 O O . GLU A 1 81 ? 3.440 -5.213 -4.264 1.00 95.38 81 GLU A O 1
ATOM 594 N N . ALA A 1 82 ? 3.380 -4.367 -6.347 1.00 96.25 82 ALA A N 1
ATOM 595 C CA . ALA A 1 82 ? 2.115 -3.665 -6.165 1.00 96.25 82 ALA A CA 1
ATOM 596 C C . ALA A 1 82 ? 0.932 -4.628 -5.965 1.00 96.25 82 ALA A C 1
ATOM 598 O O . ALA A 1 82 ? 0.125 -4.399 -5.066 1.00 96.25 82 ALA A O 1
ATOM 599 N N . VAL A 1 83 ? 0.845 -5.730 -6.723 1.00 97.62 83 VAL A N 1
ATOM 600 C CA . VAL A 1 83 ? -0.204 -6.758 -6.552 1.00 97.62 83 VAL A CA 1
ATOM 601 C C . VAL A 1 83 ? -0.155 -7.373 -5.153 1.00 97.62 83 VAL A C 1
ATOM 603 O O . VAL A 1 83 ? -1.178 -7.417 -4.471 1.00 97.62 83 VAL A O 1
ATOM 606 N N . VAL A 1 84 ? 1.029 -7.778 -4.684 1.00 95.88 84 VAL A N 1
ATOM 607 C CA . VAL A 1 84 ? 1.195 -8.316 -3.321 1.00 95.88 84 VAL A CA 1
ATOM 608 C C . VAL A 1 84 ? 0.739 -7.289 -2.281 1.00 95.88 84 VAL A C 1
ATOM 610 O O . VAL A 1 84 ? 0.005 -7.610 -1.345 1.00 95.88 84 VAL A O 1
ATOM 613 N N . THR A 1 85 ? 1.092 -6.020 -2.481 1.00 95.25 85 THR A N 1
ATOM 614 C CA . THR A 1 85 ? 0.674 -4.933 -1.588 1.00 95.25 85 THR A CA 1
ATOM 615 C C . THR A 1 85 ? -0.840 -4.731 -1.594 1.00 95.25 85 THR A C 1
ATOM 617 O O . THR A 1 85 ? -1.435 -4.544 -0.532 1.00 95.25 85 THR A O 1
ATOM 620 N N . VAL A 1 86 ? -1.493 -4.806 -2.756 1.00 97.12 86 VAL A N 1
ATOM 621 C CA . VAL A 1 86 ? -2.957 -4.738 -2.879 1.00 97.12 86 VAL A CA 1
ATOM 622 C C . VAL A 1 86 ? -3.617 -5.845 -2.060 1.00 97.12 86 VAL A C 1
ATOM 624 O O . VAL A 1 86 ? -4.541 -5.564 -1.289 1.00 97.12 86 VAL A O 1
ATOM 627 N N . GLU A 1 87 ? -3.136 -7.083 -2.169 1.00 96.69 87 GLU A N 1
ATOM 628 C CA . GLU A 1 87 ? -3.673 -8.228 -1.430 1.00 96.69 87 GLU A CA 1
ATOM 629 C C . GLU A 1 87 ? -3.522 -8.045 0.087 1.00 96.69 87 GLU A C 1
ATOM 631 O O . GLU A 1 87 ? -4.505 -8.129 0.837 1.00 96.69 87 GLU A O 1
ATOM 636 N N . GLU A 1 88 ? -2.317 -7.707 0.550 1.00 95.31 88 GLU A N 1
ATOM 637 C CA . GLU A 1 88 ? -2.033 -7.507 1.970 1.00 95.31 88 GLU A CA 1
ATOM 638 C C . GLU A 1 88 ? -2.838 -6.354 2.580 1.00 95.31 88 GLU A C 1
ATOM 640 O O . GLU A 1 88 ? -3.406 -6.471 3.672 1.00 95.31 88 GLU A O 1
ATOM 645 N N . VAL A 1 89 ? -2.882 -5.213 1.892 1.00 95.88 89 VAL A N 1
ATOM 646 C CA . VAL A 1 89 ? -3.565 -4.007 2.374 1.00 95.88 89 VAL A CA 1
ATOM 647 C C . VAL A 1 89 ? -5.077 -4.202 2.349 1.00 95.88 89 VAL A C 1
ATOM 649 O O . VAL A 1 89 ? -5.770 -3.728 3.255 1.00 95.88 89 VAL A O 1
ATOM 652 N N . THR A 1 90 ? -5.605 -4.956 1.383 1.00 97.69 90 THR A N 1
ATOM 653 C CA . THR A 1 90 ? -7.022 -5.339 1.347 1.00 97.69 90 THR A CA 1
ATOM 654 C C . THR A 1 90 ? -7.387 -6.198 2.554 1.00 97.69 90 THR A C 1
ATOM 656 O O . THR A 1 90 ? -8.381 -5.914 3.233 1.00 97.69 90 THR A O 1
ATOM 659 N N . ALA A 1 91 ? -6.568 -7.203 2.879 1.00 97.00 91 ALA A N 1
ATOM 660 C CA . ALA A 1 91 ? -6.774 -8.045 4.054 1.00 97.00 91 ALA A CA 1
ATOM 661 C C . ALA A 1 91 ? -6.733 -7.225 5.357 1.00 97.00 91 ALA A C 1
ATOM 663 O O . ALA A 1 91 ? -7.650 -7.321 6.179 1.00 97.00 91 ALA A O 1
ATOM 664 N N . LYS A 1 92 ? -5.735 -6.344 5.511 1.00 95.62 92 LYS A N 1
ATOM 665 C CA . LYS A 1 92 ? -5.615 -5.433 6.665 1.00 95.62 92 LYS A CA 1
ATOM 666 C C . LYS A 1 92 ? -6.815 -4.488 6.780 1.00 95.62 92 LYS A C 1
ATOM 668 O O . LYS A 1 92 ? -7.374 -4.332 7.863 1.00 95.62 92 LYS A O 1
ATOM 673 N N . SER A 1 93 ? -7.265 -3.904 5.670 1.00 97.38 93 SER A N 1
ATOM 674 C CA . SER A 1 93 ? -8.429 -3.005 5.649 1.00 97.38 93 SER A CA 1
ATOM 675 C C . SER A 1 93 ? -9.713 -3.724 6.064 1.00 97.38 93 SER A C 1
ATOM 677 O O . SER A 1 93 ? -10.524 -3.168 6.804 1.00 97.38 93 SER A O 1
ATOM 679 N N . LYS A 1 94 ? -9.899 -4.979 5.631 1.00 98.25 94 LYS A N 1
ATOM 680 C CA . LYS A 1 94 ? -11.034 -5.812 6.051 1.00 98.25 94 LYS A CA 1
ATOM 681 C C . LYS A 1 94 ? -11.033 -6.036 7.563 1.00 98.25 94 LYS A C 1
ATOM 683 O O . LYS A 1 94 ? -12.083 -5.907 8.190 1.00 98.25 94 LYS A O 1
ATOM 688 N N . GLU A 1 95 ? -9.871 -6.319 8.143 1.00 97.88 95 GLU A N 1
ATOM 689 C CA . GLU A 1 95 ? -9.739 -6.497 9.589 1.00 97.88 95 GLU A CA 1
ATOM 690 C C . GLU A 1 95 ? -10.023 -5.199 10.359 1.00 97.88 95 GLU A C 1
ATOM 692 O O . GLU A 1 95 ? -10.793 -5.208 11.317 1.00 97.88 95 GLU A O 1
ATOM 697 N N . ILE A 1 96 ? -9.507 -4.055 9.901 1.00 98.00 96 ILE A N 1
ATOM 698 C CA . ILE A 1 96 ? -9.784 -2.753 10.529 1.00 98.00 96 ILE A CA 1
ATOM 699 C C . ILE A 1 96 ? -11.284 -2.432 10.504 1.00 98.00 96 ILE A C 1
ATOM 701 O O . ILE A 1 96 ? -11.840 -2.001 11.515 1.00 98.00 96 ILE A O 1
ATOM 705 N N . ARG A 1 97 ? -11.972 -2.688 9.383 1.00 98.25 97 ARG A N 1
ATOM 706 C CA . ARG A 1 97 ? -13.431 -2.510 9.290 1.00 98.25 97 ARG A CA 1
ATOM 707 C C . ARG A 1 97 ? -14.185 -3.437 10.239 1.00 98.25 97 ARG A C 1
ATOM 709 O O . ARG A 1 97 ? -15.167 -3.011 10.842 1.00 98.25 97 ARG A O 1
ATOM 716 N N . ARG A 1 98 ? -13.722 -4.679 10.416 1.00 98.31 98 ARG A N 1
ATOM 717 C CA . ARG A 1 98 ? -14.290 -5.615 11.398 1.00 98.31 98 ARG A CA 1
ATOM 718 C C . ARG A 1 98 ? -14.150 -5.073 12.822 1.00 98.31 98 ARG A C 1
ATOM 720 O O . ARG A 1 98 ? -15.115 -5.124 13.580 1.00 98.31 98 ARG A O 1
ATOM 727 N N . LEU A 1 99 ? -12.985 -4.526 13.172 1.00 97.88 99 LEU A N 1
ATOM 728 C CA . LEU A 1 99 ? -12.741 -3.910 14.479 1.00 97.88 99 LEU A CA 1
ATOM 729 C C . LEU A 1 99 ? -13.613 -2.667 14.697 1.00 97.88 99 LEU A C 1
ATOM 731 O O . LEU A 1 99 ? -14.225 -2.542 15.752 1.00 97.88 99 LEU A O 1
ATOM 735 N N . LEU A 1 100 ? -13.743 -1.796 13.691 1.00 97.69 100 LEU A N 1
ATOM 736 C CA . LEU A 1 100 ? -14.663 -0.652 13.736 1.00 97.69 100 LEU A CA 1
ATOM 737 C C . LEU A 1 100 ? -16.119 -1.091 13.925 1.00 97.69 100 LEU A C 1
ATOM 739 O O . LEU A 1 100 ? -16.842 -0.476 14.703 1.00 97.69 100 LEU A O 1
ATOM 743 N N . GLY A 1 101 ? -16.534 -2.171 13.258 1.00 96.94 101 GLY A N 1
ATOM 744 C CA . GLY A 1 101 ? -17.859 -2.763 13.438 1.00 96.94 101 GLY A CA 1
ATOM 745 C C . GLY A 1 101 ? -18.082 -3.311 14.850 1.00 96.94 101 GLY A C 1
ATOM 746 O O . GLY A 1 101 ? -19.179 -3.180 15.386 1.00 96.94 101 GLY A O 1
ATOM 747 N N . ALA A 1 102 ? -17.045 -3.865 15.484 1.00 97.25 102 ALA A N 1
ATOM 748 C CA . ALA A 1 102 ? -17.116 -4.366 16.858 1.00 97.25 102 ALA A CA 1
ATOM 749 C C . ALA A 1 102 ? -17.267 -3.246 17.904 1.00 97.25 102 ALA A C 1
ATOM 751 O O . ALA A 1 102 ? -17.831 -3.490 18.967 1.00 97.25 102 ALA A O 1
ATOM 752 N N . LEU A 1 103 ? -16.814 -2.023 17.596 1.00 95.69 103 LEU A N 1
ATOM 753 C CA . LEU A 1 103 ? -17.077 -0.832 18.417 1.00 95.69 103 LEU A CA 1
ATOM 754 C C . LEU A 1 103 ? -18.523 -0.323 18.286 1.00 95.69 103 LEU A C 1
ATOM 756 O O . LEU A 1 103 ? -18.920 0.585 19.008 1.00 95.69 103 LEU A O 1
ATOM 760 N N . GLY A 1 104 ? -19.312 -0.880 17.363 1.00 93.69 104 GLY A N 1
ATOM 761 C CA . GLY A 1 104 ? -20.671 -0.433 17.080 1.00 93.69 104 GLY A CA 1
ATOM 762 C C . GLY A 1 104 ? -20.730 0.854 16.245 1.00 93.69 104 GLY A C 1
ATOM 763 O O . GLY A 1 104 ? -19.692 1.404 15.851 1.00 93.69 104 GLY A O 1
ATOM 764 N N . PRO A 1 105 ? -21.945 1.331 15.925 1.00 91.69 105 PRO A N 1
ATOM 765 C CA . PRO A 1 105 ? -22.132 2.606 15.246 1.00 91.69 105 PRO A CA 1
ATOM 766 C C . PRO A 1 105 ? -21.718 3.767 16.153 1.00 91.69 105 PRO A C 1
ATOM 768 O O . PRO A 1 105 ? -21.816 3.687 17.375 1.00 91.69 105 PRO A O 1
ATOM 771 N N . LYS A 1 106 ? -21.276 4.865 15.540 1.00 91.25 106 LYS A N 1
ATOM 772 C CA . LYS A 1 106 ? -21.025 6.112 16.264 1.00 91.25 106 LYS A CA 1
ATOM 773 C C . LYS A 1 106 ? -22.355 6.664 16.808 1.00 91.25 106 LYS A C 1
ATOM 775 O O . LYS A 1 106 ? -23.326 6.647 16.046 1.00 91.25 106 LYS A O 1
ATOM 780 N N . PRO A 1 107 ? -22.403 7.187 18.048 1.00 90.81 107 PRO A N 1
ATOM 781 C CA . PRO A 1 107 ? -23.618 7.780 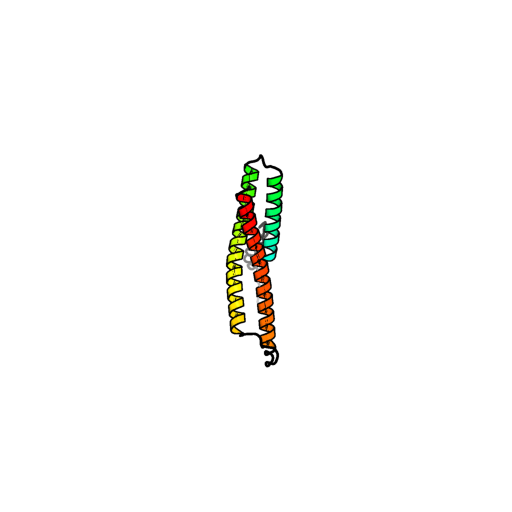18.584 1.00 90.81 107 PRO A CA 1
ATOM 782 C C . PRO A 1 107 ? -24.135 8.923 17.713 1.00 90.81 107 PRO A C 1
ATOM 784 O O . PRO A 1 107 ? -23.361 9.740 17.198 1.00 90.81 107 PRO A O 1
ATOM 787 N N . GLY A 1 108 ? -25.453 8.974 17.554 1.00 91.19 108 GLY A N 1
ATOM 788 C CA . GLY A 1 108 ? -26.154 10.041 16.852 1.00 91.19 108 GLY A CA 1
ATOM 789 C C . GLY A 1 108 ? -26.174 11.360 17.630 1.00 91.19 108 GLY A C 1
ATOM 790 O O . GLY A 1 108 ? -25.833 11.439 18.811 1.00 91.19 108 GLY A O 1
ATOM 791 N N . ALA A 1 109 ? -26.619 12.430 16.969 1.00 84.19 109 ALA A N 1
ATOM 792 C CA . ALA A 1 109 ? -26.841 13.706 17.642 1.00 84.19 109 ALA A CA 1
ATOM 793 C C . ALA A 1 109 ? -27.943 13.560 18.708 1.00 84.19 109 ALA A C 1
ATOM 795 O O . ALA A 1 109 ? -29.079 13.224 18.383 1.00 84.19 109 ALA A O 1
ATOM 796 N N . GLY A 1 110 ? -27.605 13.828 19.972 1.00 84.50 110 GLY A N 1
ATOM 797 C CA . GLY A 1 110 ? -28.523 13.700 21.111 1.00 84.50 110 GLY A CA 1
ATOM 798 C C . GLY A 1 110 ? -28.432 12.369 21.864 1.00 84.50 110 GLY A C 1
ATOM 799 O O . GLY A 1 110 ? -29.063 12.235 22.911 1.00 84.50 110 GLY A O 1
ATOM 800 N N . GLU A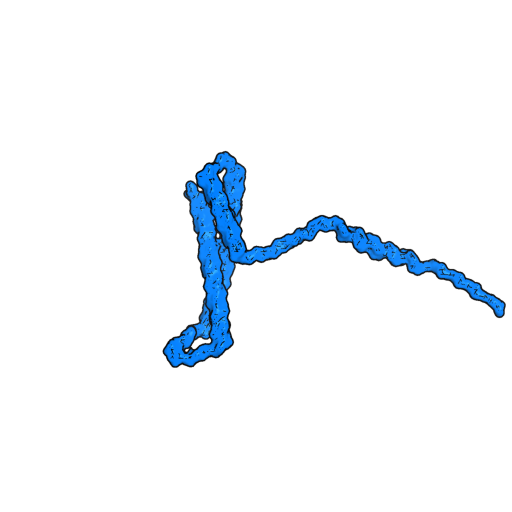 1 111 ? -27.632 11.414 21.385 1.00 91.94 111 GLU A N 1
ATOM 801 C CA . GLU A 1 111 ? -27.291 10.210 22.145 1.00 91.94 111 GLU A CA 1
ATOM 802 C C . GLU A 1 111 ? -26.170 10.486 23.155 1.00 91.94 111 GLU A C 1
ATOM 804 O O . GLU A 1 111 ? -25.453 11.489 23.071 1.00 91.94 111 GLU A O 1
ATOM 809 N N . LEU A 1 112 ? -26.025 9.592 24.138 1.00 89.50 112 LEU A N 1
ATOM 810 C CA . LEU A 1 112 ? -24.921 9.675 25.090 1.00 89.50 112 LEU A CA 1
ATOM 811 C C . LEU A 1 112 ? -23.581 9.552 24.342 1.00 89.50 112 LEU A C 1
ATOM 813 O O . LEU A 1 112 ? -23.448 8.686 23.473 1.00 89.50 112 LEU A O 1
ATOM 817 N N . PRO A 1 113 ? -22.586 10.392 24.675 1.00 89.94 113 PRO A N 1
ATOM 818 C CA . PRO A 1 113 ? -21.280 10.324 24.037 1.00 89.94 113 PRO A CA 1
ATOM 819 C C . PRO A 1 113 ? -20.594 8.984 24.325 1.00 89.94 113 PRO A C 1
ATOM 821 O O . PRO A 1 113 ? -20.763 8.398 25.398 1.00 89.94 113 PRO A O 1
ATOM 824 N N . GLU A 1 114 ? -19.787 8.522 23.367 1.00 94.06 114 GLU A N 1
ATOM 825 C CA . GLU A 1 114 ? -18.910 7.365 23.560 1.00 94.06 114 GLU A CA 1
ATOM 826 C C . GLU A 1 114 ? -17.965 7.595 24.752 1.00 94.06 114 GLU A C 1
ATOM 828 O O . GLU A 1 114 ? -17.488 8.719 24.959 1.00 94.06 114 GLU A O 1
ATOM 833 N N . PRO A 1 115 ? -17.634 6.538 25.515 1.00 95.31 115 PRO A N 1
ATOM 834 C CA . PRO A 1 115 ? -16.500 6.573 26.427 1.00 95.31 115 PRO A CA 1
ATOM 835 C C . PRO A 1 115 ? -15.227 7.053 25.706 1.00 95.31 115 PRO A C 1
ATOM 837 O O . PRO A 1 115 ? -14.982 6.705 24.548 1.00 95.31 115 PRO A O 1
ATOM 840 N N . ALA A 1 116 ? -14.411 7.867 26.381 1.00 95.38 116 ALA A N 1
ATOM 841 C CA . ALA A 1 116 ? -13.265 8.543 25.758 1.00 95.38 116 ALA A CA 1
ATOM 842 C C . ALA A 1 116 ? -12.223 7.573 25.161 1.00 95.38 116 ALA A C 1
ATOM 844 O O . ALA A 1 116 ? -11.566 7.882 24.165 1.00 95.38 116 ALA A O 1
ATOM 845 N N . ASP A 1 117 ? -12.071 6.395 25.761 1.00 95.75 117 ASP A N 1
ATOM 846 C CA . ASP A 1 117 ? -11.224 5.303 25.286 1.00 95.75 117 ASP A CA 1
ATOM 847 C C . ASP A 1 117 ? -11.764 4.670 23.995 1.00 95.75 117 ASP A C 1
ATOM 849 O O . ASP A 1 117 ? -10.995 4.475 23.049 1.00 95.75 117 ASP A O 1
ATOM 853 N N . VAL A 1 118 ? -13.078 4.437 23.911 1.00 96.44 118 VAL A N 1
ATOM 854 C CA . VAL A 1 118 ? -13.752 3.941 22.698 1.00 96.44 118 VAL A CA 1
ATOM 855 C C . VAL A 1 118 ? -13.625 4.951 21.561 1.00 96.44 118 VAL A C 1
ATOM 857 O O . VAL A 1 118 ? -13.231 4.587 20.452 1.00 96.44 118 VAL A O 1
ATOM 860 N N . GLU A 1 119 ? -13.863 6.235 21.835 1.00 96.12 119 GLU A N 1
ATOM 861 C CA . GLU A 1 119 ? -13.708 7.307 20.846 1.00 96.12 119 GLU A CA 1
ATOM 862 C C . GLU A 1 119 ? -12.253 7.395 20.341 1.00 96.12 119 GLU A C 1
ATOM 864 O O . GLU A 1 119 ? -11.990 7.531 19.141 1.00 96.12 119 GLU A O 1
ATOM 869 N N . ALA A 1 120 ? -11.271 7.295 21.244 1.00 96.62 120 ALA A N 1
ATOM 870 C CA . ALA A 1 120 ? -9.856 7.285 20.882 1.00 96.62 120 ALA A CA 1
ATOM 871 C C . ALA A 1 120 ? -9.485 6.064 20.026 1.00 96.62 120 ALA A C 1
ATOM 873 O O . ALA A 1 120 ? -8.752 6.210 19.043 1.00 96.62 120 ALA A O 1
ATOM 874 N N . GLN A 1 121 ? -9.996 4.878 20.362 1.00 97.50 121 GLN A N 1
ATOM 875 C CA . GLN A 1 121 ? -9.776 3.665 19.579 1.00 97.50 121 GLN A CA 1
ATOM 876 C C . GLN A 1 121 ? -10.404 3.778 18.187 1.00 97.50 121 GLN A C 1
ATOM 878 O O . GLN A 1 121 ? -9.730 3.485 17.197 1.00 97.50 121 GLN A O 1
ATOM 883 N N . ARG A 1 122 ? -11.644 4.273 18.094 1.00 97.75 122 ARG A N 1
ATOM 884 C CA . ARG A 1 122 ? -12.333 4.521 16.822 1.00 97.75 122 ARG A CA 1
ATOM 885 C C . ARG A 1 122 ? -11.521 5.453 15.927 1.00 97.75 122 ARG A C 1
ATOM 887 O O . ARG A 1 122 ? -11.202 5.071 14.805 1.00 97.75 122 ARG A O 1
ATOM 894 N N . ARG A 1 123 ? -11.087 6.610 16.443 1.00 97.56 123 ARG A N 1
ATOM 895 C CA . ARG A 1 123 ? -10.261 7.572 15.686 1.00 97.56 123 ARG A CA 1
ATOM 896 C C . ARG A 1 123 ? -8.980 6.945 15.136 1.00 97.56 123 ARG A C 1
ATOM 898 O O . ARG A 1 123 ? -8.630 7.179 13.983 1.00 97.56 123 ARG A O 1
ATOM 905 N N . ARG A 1 124 ? -8.279 6.135 15.937 1.00 98.06 124 ARG A N 1
ATOM 906 C CA . ARG A 1 124 ? -7.050 5.447 15.496 1.00 98.06 124 ARG A CA 1
ATOM 907 C C . ARG A 1 124 ? -7.328 4.447 14.377 1.00 98.06 124 ARG A C 1
ATOM 909 O O . ARG A 1 124 ? -6.589 4.409 13.395 1.00 98.06 124 ARG A O 1
ATOM 916 N N . LEU A 1 125 ? -8.385 3.648 14.513 1.00 98.19 125 LEU A N 1
ATOM 917 C CA . LEU A 1 125 ? -8.788 2.685 13.489 1.00 98.19 125 LEU A CA 1
ATOM 918 C C . LEU A 1 125 ? -9.214 3.385 12.192 1.00 98.19 125 LEU A C 1
ATOM 920 O O . LEU A 1 125 ? -8.781 2.969 11.123 1.00 98.19 125 LEU A O 1
ATOM 924 N N . GLU A 1 126 ? -9.981 4.474 12.271 1.00 97.75 126 GLU A N 1
ATOM 925 C CA . GLU A 1 126 ? -10.382 5.281 11.109 1.00 97.75 126 GLU A CA 1
ATOM 926 C C . GLU A 1 126 ? -9.171 5.888 10.387 1.00 97.75 126 GLU A C 1
ATOM 928 O O . GLU A 1 126 ? -9.070 5.794 9.165 1.00 97.75 126 GLU A O 1
ATOM 933 N N . GLN A 1 127 ? -8.205 6.445 11.125 1.00 98.06 127 GLN A N 1
ATOM 934 C CA . GLN A 1 127 ? -6.958 6.967 10.547 1.00 98.06 127 GLN A CA 1
ATOM 935 C C . GLN A 1 127 ? -6.131 5.869 9.869 1.00 98.06 127 GLN A C 1
ATOM 937 O O . GLN A 1 127 ? -5.589 6.065 8.777 1.00 98.06 127 GLN A O 1
ATOM 942 N N . THR A 1 128 ? -6.054 4.696 10.499 1.00 96.69 128 THR A N 1
ATOM 943 C CA . THR A 1 128 ? -5.338 3.541 9.944 1.00 96.69 128 THR A CA 1
ATOM 944 C C . THR A 1 128 ? -6.028 3.042 8.675 1.00 96.69 128 THR A C 1
ATOM 946 O O . THR A 1 128 ? -5.354 2.768 7.684 1.00 96.69 128 THR A O 1
ATOM 949 N N . LEU A 1 129 ? -7.365 2.988 8.669 1.00 97.75 129 LEU A N 1
ATOM 950 C CA . LEU A 1 129 ? -8.151 2.612 7.496 1.00 97.75 129 LEU A CA 1
ATOM 951 C C . LEU A 1 129 ? -7.945 3.600 6.348 1.00 97.75 129 LEU A C 1
ATOM 953 O O . LEU A 1 129 ? -7.659 3.173 5.236 1.00 97.75 129 LEU A O 1
ATOM 957 N N . ALA A 1 130 ? -8.021 4.905 6.614 1.00 97.81 130 ALA A N 1
ATOM 958 C CA . ALA A 1 130 ? -7.809 5.931 5.595 1.00 97.81 130 ALA A CA 1
ATOM 959 C C . ALA A 1 130 ? -6.405 5.839 4.972 1.00 97.81 130 ALA A C 1
ATOM 961 O O . ALA A 1 130 ? -6.242 5.973 3.758 1.00 97.81 130 ALA A O 1
ATOM 962 N N . THR A 1 131 ? -5.391 5.550 5.793 1.00 96.06 131 THR A N 1
ATOM 963 C CA . THR A 1 131 ? -4.015 5.330 5.324 1.00 96.06 131 THR A CA 1
ATOM 964 C C . THR A 1 131 ? -3.922 4.083 4.442 1.00 96.06 131 THR A C 1
ATOM 966 O O . THR A 1 131 ? -3.342 4.139 3.358 1.00 96.06 131 THR A O 1
ATOM 969 N N . ALA A 1 132 ? -4.534 2.973 4.866 1.00 95.62 132 ALA A N 1
ATOM 970 C CA . ALA A 1 132 ? -4.578 1.732 4.097 1.00 95.62 132 ALA A CA 1
ATOM 971 C C . ALA A 1 132 ? -5.310 1.914 2.756 1.00 95.62 132 ALA A C 1
ATOM 973 O O . ALA A 1 132 ? -4.826 1.467 1.722 1.00 95.62 132 ALA A O 1
ATOM 974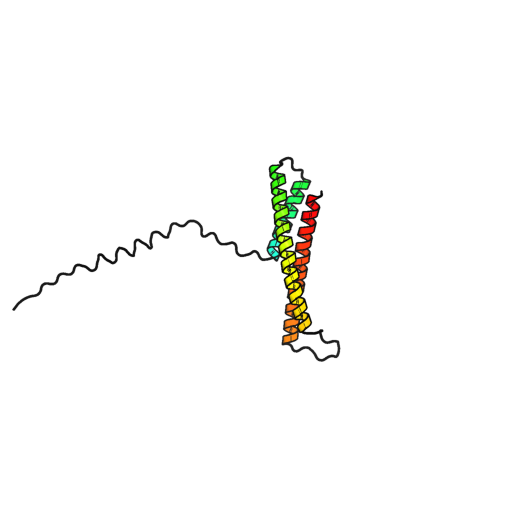 N N . GLU A 1 133 ? -6.431 2.633 2.737 1.00 96.69 133 GLU A N 1
ATOM 975 C CA . GLU A 1 133 ? -7.187 2.908 1.513 1.00 96.69 133 GLU A CA 1
ATOM 976 C C . GLU A 1 133 ? -6.429 3.824 0.545 1.00 96.69 133 GLU A C 1
ATOM 978 O O . GLU A 1 133 ? -6.511 3.634 -0.668 1.00 96.69 133 GLU A O 1
ATOM 983 N N . SER A 1 134 ? -5.661 4.789 1.057 1.00 96.56 134 SER A N 1
ATOM 984 C CA . SER A 1 134 ? -4.771 5.612 0.231 1.00 96.56 134 SER A CA 1
ATOM 985 C C . SER A 1 134 ? -3.673 4.773 -0.426 1.00 96.56 134 SER A C 1
ATOM 987 O O . SER A 1 134 ? -3.444 4.886 -1.630 1.00 96.56 134 SER A O 1
ATOM 989 N N . LEU A 1 135 ? -3.029 3.893 0.346 1.00 96.12 135 LEU A N 1
ATOM 990 C CA . LEU A 1 135 ? -2.001 2.986 -0.160 1.00 96.12 135 LEU A CA 1
ATOM 991 C C . LEU A 1 135 ? -2.568 2.018 -1.207 1.00 96.12 135 LEU A C 1
ATOM 993 O O . LEU A 1 135 ? -1.967 1.836 -2.262 1.00 96.12 135 LEU A O 1
ATOM 997 N N . LEU A 1 136 ? -3.751 1.457 -0.950 1.00 96.81 136 LEU A N 1
ATOM 998 C CA . LEU A 1 136 ? -4.444 0.560 -1.872 1.00 96.81 136 LEU A CA 1
ATOM 999 C C . LEU A 1 136 ? -4.713 1.231 -3.225 1.00 96.81 136 LEU A C 1
ATOM 1001 O O . LEU A 1 136 ? -4.457 0.638 -4.268 1.00 96.81 136 LEU A O 1
ATOM 1005 N N . LYS A 1 137 ? -5.193 2.481 -3.219 1.00 97.25 137 LYS A N 1
ATOM 1006 C CA . LYS A 1 137 ? -5.430 3.252 -4.451 1.00 97.25 137 LYS A CA 1
ATOM 1007 C C . LYS A 1 137 ? -4.145 3.470 -5.244 1.00 97.25 137 LYS A C 1
ATOM 1009 O O . LYS A 1 137 ? -4.154 3.314 -6.458 1.00 97.25 137 LYS A O 1
ATOM 1014 N N . GLN A 1 138 ? -3.052 3.810 -4.564 1.00 97.00 138 GLN A N 1
ATOM 1015 C CA . GLN A 1 138 ? -1.769 4.043 -5.223 1.00 97.00 138 GLN A CA 1
ATOM 1016 C C . GLN A 1 138 ? -1.173 2.753 -5.799 1.00 97.00 138 GLN A C 1
ATOM 1018 O O . GLN A 1 138 ? -0.675 2.767 -6.919 1.00 97.00 138 GLN A O 1
ATOM 1023 N N . ALA A 1 139 ? -1.266 1.634 -5.077 1.00 97.12 139 ALA A N 1
ATOM 1024 C CA . ALA A 1 139 ? -0.808 0.342 -5.578 1.00 97.12 139 ALA A CA 1
ATOM 1025 C C . ALA A 1 139 ? -1.645 -0.133 -6.781 1.00 97.12 139 ALA A C 1
ATOM 1027 O O . ALA A 1 139 ? -1.078 -0.569 -7.777 1.00 97.12 139 ALA A O 1
ATOM 1028 N N . ASN A 1 140 ? -2.972 0.036 -6.745 1.00 97.56 140 ASN A N 1
ATOM 1029 C CA . ASN A 1 140 ? -3.830 -0.258 -7.900 1.00 97.56 140 ASN A CA 1
ATOM 1030 C C . ASN A 1 140 ? -3.465 0.590 -9.124 1.00 97.56 140 ASN A C 1
ATOM 1032 O O . ASN A 1 140 ? -3.398 0.056 -10.225 1.00 97.56 140 ASN A O 1
ATOM 1036 N N . LEU A 1 141 ? -3.169 1.881 -8.936 1.00 96.62 141 LEU A N 1
ATOM 1037 C CA . LEU A 1 141 ? -2.724 2.743 -10.032 1.00 96.62 141 LEU A CA 1
ATOM 1038 C C . LEU A 1 141 ? -1.420 2.235 -10.666 1.00 96.62 141 LEU A C 1
ATOM 1040 O O . LEU A 1 141 ? -1.294 2.249 -11.885 1.00 96.62 141 LEU A O 1
ATOM 1044 N N . VAL A 1 142 ? -0.461 1.771 -9.859 1.00 96.81 142 VAL A N 1
ATOM 1045 C CA . VAL A 1 142 ? 0.783 1.167 -10.369 1.00 96.81 142 VAL A CA 1
ATOM 1046 C C . VAL A 1 142 ? 0.477 -0.072 -11.211 1.00 96.81 142 VAL A C 1
ATOM 1048 O O . VAL A 1 142 ? 1.007 -0.189 -12.310 1.00 96.81 142 VAL A O 1
ATOM 1051 N N . VAL A 1 143 ? -0.415 -0.954 -10.748 1.00 97.38 143 VAL A N 1
ATOM 1052 C CA . VAL A 1 143 ? -0.830 -2.142 -11.515 1.00 97.38 143 VAL A CA 1
ATOM 1053 C C . VAL A 1 143 ? -1.466 -1.749 -12.851 1.00 97.38 143 VAL A C 1
ATOM 1055 O O . VAL A 1 143 ? -1.055 -2.265 -13.888 1.00 97.38 143 VAL A O 1
ATOM 1058 N N . GLU A 1 144 ? -2.420 -0.815 -12.841 1.00 96.62 144 GLU A N 1
ATOM 1059 C CA . GLU A 1 144 ? -3.100 -0.345 -14.055 1.00 96.62 144 GLU A CA 1
ATOM 1060 C C . GLU A 1 144 ? -2.126 0.288 -15.054 1.00 96.62 144 GLU A C 1
ATOM 1062 O O . GLU A 1 144 ? -2.212 0.019 -16.252 1.00 96.62 144 GLU A O 1
ATOM 1067 N N . ARG A 1 145 ? -1.167 1.089 -14.573 1.00 95.75 145 ARG A N 1
ATOM 1068 C CA . ARG A 1 145 ? -0.123 1.683 -15.417 1.00 95.75 145 ARG A CA 1
ATOM 1069 C C . ARG A 1 145 ? 0.780 0.616 -16.023 1.00 95.75 145 ARG A C 1
ATOM 1071 O O . ARG A 1 145 ? 0.952 0.605 -17.237 1.00 95.75 145 ARG A O 1
ATOM 1078 N N . SER A 1 146 ? 1.304 -0.308 -15.217 1.00 95.31 146 SER A N 1
ATOM 1079 C CA . SER A 1 146 ? 2.137 -1.411 -15.711 1.00 95.31 146 SER A CA 1
ATOM 1080 C C . SER A 1 146 ? 1.424 -2.245 -16.780 1.00 95.31 146 SER A C 1
ATOM 1082 O O . SER A 1 146 ? 2.036 -2.608 -17.784 1.00 95.31 146 SER A O 1
ATOM 1084 N N . ASP A 1 147 ? 0.132 -2.528 -16.588 1.00 94.06 147 ASP A N 1
ATOM 1085 C CA . ASP A 1 147 ? -0.682 -3.263 -17.561 1.00 94.06 147 ASP A CA 1
ATOM 1086 C C . ASP A 1 147 ? -0.917 -2.450 -18.843 1.00 94.06 147 ASP A C 1
ATOM 1088 O O . ASP A 1 147 ? -0.830 -3.001 -19.941 1.00 94.06 147 ASP A O 1
ATOM 1092 N N . GLY A 1 148 ? -1.156 -1.141 -18.720 1.00 90.69 148 GLY A N 1
ATOM 1093 C CA . GLY A 1 148 ? -1.353 -0.231 -19.848 1.00 90.69 148 GLY A CA 1
ATOM 1094 C C . GLY A 1 148 ? -0.121 -0.086 -20.742 1.00 90.69 148 GLY A C 1
ATOM 1095 O O . GLY A 1 148 ? -0.252 -0.103 -21.963 1.00 90.69 148 GLY A O 1
ATOM 1096 N N . VAL A 1 149 ? 1.079 -0.005 -20.158 1.00 87.69 149 VAL A N 1
ATOM 1097 C CA . VAL A 1 149 ? 2.330 0.117 -20.930 1.00 87.69 149 VAL A CA 1
ATOM 1098 C C . VAL A 1 149 ? 2.613 -1.153 -21.742 1.00 87.69 149 VAL A C 1
ATOM 1100 O O . VAL A 1 149 ? 3.183 -1.078 -22.823 1.00 87.69 149 VAL A O 1
ATOM 1103 N N . ARG A 1 150 ? 2.181 -2.328 -21.272 1.00 79.12 150 ARG A N 1
ATOM 1104 C CA . ARG A 1 150 ? 2.410 -3.604 -21.972 1.00 79.12 150 ARG A CA 1
ATOM 1105 C C . ARG A 1 150 ? 1.570 -3.821 -23.225 1.00 79.12 150 ARG A C 1
ATOM 1107 O O . ARG A 1 150 ? 1.893 -4.702 -24.019 1.00 79.12 150 ARG A O 1
ATOM 1114 N N . VAL A 1 151 ? 0.461 -3.104 -23.350 1.00 75.81 151 VAL A N 1
ATOM 1115 C CA . VAL A 1 151 ? -0.473 -3.240 -24.477 1.00 75.81 151 VAL A CA 1
ATOM 1116 C C . VAL A 1 151 ? -0.352 -2.102 -25.492 1.00 75.81 151 VAL A C 1
ATOM 1118 O O . VAL A 1 151 ? -1.061 -2.133 -26.498 1.00 75.81 151 VAL A O 1
ATOM 1121 N N . ALA A 1 152 ? 0.506 -1.114 -25.216 1.00 61.28 152 ALA A N 1
ATOM 1122 C CA . ALA A 1 152 ? 0.822 0.010 -26.096 1.00 61.28 152 ALA A CA 1
ATOM 1123 C C . ALA A 1 152 ? 1.900 -0.372 -27.121 1.00 61.28 152 ALA A C 1
ATOM 1125 O O . ALA A 1 152 ? 1.754 0.062 -28.287 1.00 61.28 152 ALA A O 1
#

Radius of gyration: 31.82 Å; chains: 1; bounding box: 98×41×90 Å

Secondary structure (DSSP, 8-state):
---------STTSTTSSSSSSSSSSS--------PPPPPHHHHHHHHHHHHHHHHHHHHT----HHHHHHHHHHHHHHHHHHHHHHHHHHHHHHHHHHHHHHT-SPPPTTSPPPPHHHHHHHHHHHHHHHHHHHHHHHHHHHHHHHHHHHT-